Protein AF-M1BJM3-F1 (afdb_monomer)

Nearest PDB structures (foldseek):
  6dg6-assembly6_F  TM=4.039E-01  e=4.054E+00  synthetic construct
  6dg6-assembly5_E  TM=3.391E-01  e=2.754E+00  synthetic construct

Structure (mmCIF, N/CA/C/O backbone):
data_AF-M1BJM3-F1
#
_entry.id   AF-M1BJM3-F1
#
loop_
_atom_site.group_PDB
_atom_site.id
_atom_site.type_symbol
_atom_site.label_atom_id
_atom_site.label_alt_id
_atom_site.label_comp_id
_atom_site.label_asym_id
_atom_site.label_entity_id
_atom_site.label_seq_id
_atom_site.pdbx_PDB_ins_code
_atom_site.Cartn_x
_atom_site.Cartn_y
_atom_site.Cartn_z
_atom_site.occupancy
_atom_site.B_iso_or_equiv
_atom_site.auth_seq_id
_atom_site.auth_comp_id
_atom_site.auth_asym_id
_atom_site.auth_atom_id
_atom_site.pdbx_PDB_model_num
ATOM 1 N N . MET A 1 1 ? 0.004 -12.963 -14.379 1.00 75.00 1 MET A N 1
ATOM 2 C CA . MET A 1 1 ? 0.410 -11.641 -13.869 1.00 75.00 1 MET A CA 1
ATOM 3 C C . MET A 1 1 ? 1.865 -11.436 -14.242 1.00 75.00 1 MET A C 1
ATOM 5 O O . MET A 1 1 ? 2.690 -12.255 -13.850 1.00 75.00 1 MET A O 1
ATOM 9 N N . ASN A 1 2 ? 2.160 -10.439 -15.071 1.00 87.00 2 ASN A N 1
ATOM 10 C CA . ASN A 1 2 ? 3.537 -10.062 -15.398 1.00 87.00 2 ASN A CA 1
ATOM 11 C C . ASN A 1 2 ? 4.108 -9.113 -14.316 1.00 87.00 2 ASN A C 1
ATOM 13 O O . ASN A 1 2 ? 3.418 -8.770 -13.353 1.00 87.00 2 ASN A O 1
ATOM 17 N N . PHE A 1 3 ? 5.372 -8.698 -14.451 1.00 83.75 3 PHE A N 1
ATOM 18 C CA . PHE A 1 3 ? 6.012 -7.808 -13.474 1.00 83.75 3 PHE A CA 1
ATOM 19 C C . PHE A 1 3 ? 5.302 -6.449 -13.344 1.00 83.75 3 PHE A C 1
ATOM 21 O O . PHE A 1 3 ? 5.158 -5.942 -12.235 1.00 83.75 3 PHE A O 1
ATOM 28 N N . TYR A 1 4 ? 4.829 -5.875 -14.452 1.00 83.88 4 TYR A N 1
ATOM 29 C CA . TYR A 1 4 ? 4.104 -4.605 -14.446 1.00 83.88 4 TYR A CA 1
ATOM 30 C C . TYR A 1 4 ? 2.752 -4.727 -13.751 1.00 83.88 4 TYR A C 1
ATOM 32 O O . TYR A 1 4 ? 2.440 -3.893 -12.910 1.00 83.88 4 TYR A O 1
ATOM 40 N N . ASP A 1 5 ? 1.993 -5.788 -14.029 1.00 86.12 5 ASP A N 1
ATOM 41 C CA . ASP A 1 5 ? 0.725 -6.066 -13.349 1.00 86.12 5 ASP A CA 1
ATOM 42 C C . ASP A 1 5 ? 0.941 -6.191 -11.831 1.00 86.12 5 ASP A C 1
ATOM 44 O O . ASP A 1 5 ? 0.186 -5.629 -11.039 1.00 86.12 5 ASP A O 1
ATOM 48 N N . PHE A 1 6 ? 2.006 -6.892 -11.420 1.00 88.56 6 PHE A N 1
ATOM 49 C CA . PHE A 1 6 ? 2.374 -7.036 -10.012 1.00 88.56 6 PHE A CA 1
ATOM 50 C C . PHE A 1 6 ? 2.773 -5.698 -9.385 1.00 88.56 6 PHE A C 1
ATOM 52 O O . PHE A 1 6 ? 2.343 -5.385 -8.277 1.00 88.56 6 PHE A O 1
ATOM 59 N N . PHE A 1 7 ? 3.560 -4.888 -10.095 1.00 88.25 7 PHE A N 1
ATOM 60 C CA . PHE A 1 7 ? 3.954 -3.563 -9.631 1.00 88.25 7 PHE A CA 1
ATOM 61 C C . PHE A 1 7 ? 2.739 -2.638 -9.479 1.00 88.25 7 PHE A C 1
ATOM 63 O O . PHE A 1 7 ? 2.584 -2.009 -8.434 1.00 88.25 7 PHE A O 1
ATOM 70 N N . ILE A 1 8 ? 1.829 -2.618 -10.461 1.00 88.69 8 ILE A N 1
ATOM 71 C CA . ILE A 1 8 ? 0.552 -1.888 -10.390 1.00 88.69 8 ILE A CA 1
ATOM 72 C C . ILE A 1 8 ? -0.240 -2.321 -9.164 1.00 88.69 8 ILE A C 1
ATOM 74 O O . ILE A 1 8 ? -0.698 -1.476 -8.392 1.00 88.69 8 ILE A O 1
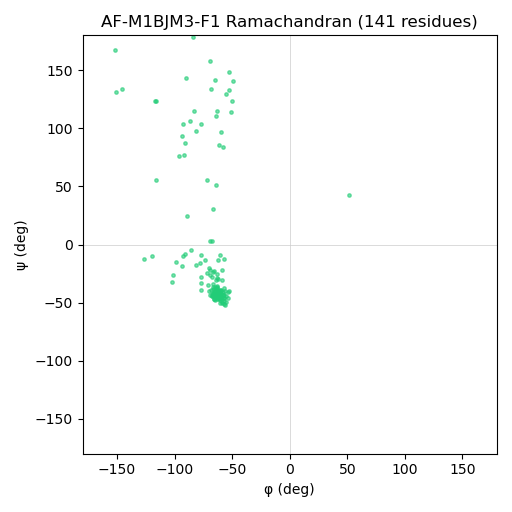ATOM 78 N N . PHE A 1 9 ? -0.389 -3.631 -8.978 1.00 91.50 9 PHE A N 1
ATOM 79 C CA . PHE A 1 9 ? -1.109 -4.182 -7.843 1.00 91.50 9 PHE A CA 1
ATOM 80 C C . PHE A 1 9 ? -0.481 -3.745 -6.519 1.00 91.50 9 PHE A C 1
ATOM 82 O O . PHE A 1 9 ? -1.189 -3.226 -5.664 1.00 91.50 9 PHE A O 1
ATOM 89 N N . ILE A 1 10 ? 0.838 -3.880 -6.360 1.00 93.19 10 ILE A N 1
ATOM 90 C CA . ILE A 1 10 ? 1.541 -3.500 -5.130 1.00 93.19 10 ILE A CA 1
ATOM 91 C C . ILE A 1 10 ? 1.437 -1.997 -4.854 1.00 93.19 10 ILE A C 1
ATOM 93 O O . ILE A 1 10 ? 1.226 -1.616 -3.706 1.00 93.19 10 ILE A O 1
ATOM 97 N N 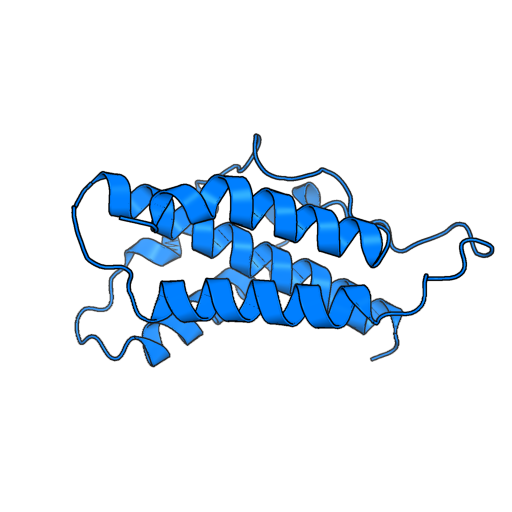. VAL A 1 11 ? 1.528 -1.139 -5.873 1.00 91.62 11 VAL A N 1
ATOM 98 C CA . VAL A 1 11 ? 1.345 0.313 -5.711 1.00 91.62 11 VAL A CA 1
ATOM 99 C C . VAL A 1 11 ? -0.078 0.633 -5.252 1.00 91.62 11 VAL A C 1
ATOM 101 O O . VAL A 1 11 ? -0.255 1.387 -4.296 1.00 91.62 11 VAL A O 1
ATOM 104 N N . ARG A 1 12 ? -1.100 0.041 -5.885 1.00 91.69 12 ARG A N 1
ATOM 105 C CA . ARG A 1 12 ? -2.506 0.231 -5.483 1.00 91.69 12 ARG A CA 1
ATOM 106 C C . ARG A 1 12 ? -2.762 -0.332 -4.086 1.00 91.69 12 ARG A C 1
ATOM 108 O O . ARG A 1 12 ? -3.413 0.317 -3.279 1.00 91.69 12 ARG A O 1
ATOM 115 N N . PHE A 1 13 ? -2.192 -1.484 -3.758 1.00 93.88 13 PHE A N 1
ATOM 116 C CA . PHE A 1 13 ? -2.317 -2.093 -2.439 1.00 93.88 13 PHE A CA 1
ATOM 117 C C . PHE A 1 13 ? -1.631 -1.256 -1.350 1.00 93.88 13 PHE A C 1
ATOM 119 O O . PHE A 1 13 ? -2.214 -1.024 -0.292 1.00 93.88 13 PHE A O 1
ATOM 126 N N . ALA A 1 14 ? -0.432 -0.727 -1.611 1.00 93.56 14 ALA A N 1
ATOM 127 C CA . ALA A 1 14 ? 0.230 0.223 -0.719 1.00 93.56 14 ALA A CA 1
ATOM 128 C C . ALA A 1 14 ? -0.618 1.485 -0.535 1.00 93.56 14 ALA A C 1
ATOM 130 O O . ALA A 1 14 ? -0.793 1.955 0.587 1.00 93.56 14 ALA A O 1
ATOM 131 N N . PHE A 1 15 ? -1.194 2.005 -1.620 1.00 90.31 15 PHE A N 1
ATOM 132 C CA . PHE A 1 15 ? -2.036 3.190 -1.551 1.00 90.31 15 PHE A CA 1
ATOM 133 C C . PHE A 1 15 ? -3.305 2.953 -0.723 1.00 90.31 15 PHE A C 1
ATOM 135 O O . PHE A 1 15 ? -3.617 3.771 0.138 1.00 90.31 15 PHE A O 1
ATOM 142 N N . ALA A 1 16 ? -3.971 1.808 -0.890 1.00 89.62 16 ALA A N 1
ATOM 143 C CA . ALA A 1 16 ? -5.107 1.417 -0.057 1.00 89.62 16 ALA A CA 1
ATOM 144 C C . ALA A 1 16 ? -4.727 1.378 1.434 1.00 89.62 16 ALA A C 1
ATOM 146 O O . ALA A 1 16 ? -5.433 1.932 2.271 1.00 89.62 16 ALA A O 1
ATOM 147 N N . ASN A 1 17 ? -3.562 0.815 1.772 1.00 91.69 17 ASN A N 1
ATOM 148 C CA . ASN A 1 17 ? -3.053 0.814 3.146 1.00 91.69 17 ASN A CA 1
ATOM 149 C C . ASN A 1 17 ? -2.814 2.227 3.701 1.00 91.69 17 ASN A C 1
ATOM 151 O O . ASN A 1 17 ? -3.149 2.489 4.853 1.00 91.69 17 ASN A O 1
ATOM 155 N N . VAL A 1 18 ? -2.282 3.148 2.893 1.00 88.56 18 VAL A N 1
ATOM 156 C CA . VAL A 1 18 ? -2.099 4.554 3.296 1.00 88.56 18 VAL A CA 1
ATOM 157 C C . VAL A 1 18 ? -3.440 5.262 3.503 1.00 88.56 18 VAL A C 1
ATOM 159 O O . VAL A 1 18 ? -3.585 6.001 4.476 1.00 88.56 18 VAL A O 1
ATOM 162 N N . VAL A 1 19 ? -4.425 5.027 2.629 1.00 83.94 19 VAL A N 1
ATOM 163 C CA . VAL A 1 19 ? -5.785 5.572 2.786 1.00 83.94 19 VAL A CA 1
ATOM 164 C C . VAL A 1 19 ? -6.389 5.102 4.107 1.00 83.94 19 VAL A C 1
ATOM 166 O O . VAL A 1 19 ? -6.816 5.928 4.909 1.00 83.94 19 VAL A O 1
ATOM 169 N N . LEU A 1 20 ? -6.335 3.796 4.381 1.00 83.88 20 LEU A N 1
ATOM 170 C CA . LEU A 1 20 ? -6.838 3.220 5.629 1.00 83.88 20 LEU A CA 1
ATOM 171 C C . LEU A 1 20 ? -6.101 3.791 6.849 1.00 83.88 20 LEU A C 1
ATOM 173 O O . LEU A 1 20 ? -6.742 4.204 7.813 1.00 83.88 20 LEU A O 1
ATOM 177 N N . LEU A 1 21 ? -4.766 3.884 6.796 1.00 83.38 21 LEU A N 1
ATOM 178 C CA . LEU A 1 21 ? -3.948 4.476 7.861 1.00 83.38 21 LEU A CA 1
ATOM 179 C C . LEU A 1 21 ? -4.395 5.904 8.197 1.00 83.38 21 LEU A C 1
ATOM 181 O O . LEU A 1 21 ? -4.513 6.265 9.368 1.00 83.38 21 LEU A O 1
ATOM 185 N N . HIS A 1 22 ? -4.659 6.708 7.168 1.00 80.00 22 HIS A N 1
ATOM 186 C CA . HIS A 1 22 ? -5.125 8.077 7.326 1.00 80.00 22 HIS A CA 1
ATOM 187 C C . HIS A 1 22 ? -6.537 8.133 7.932 1.00 80.00 22 HIS A C 1
ATOM 189 O O . HIS A 1 22 ? -6.764 8.907 8.862 1.00 80.00 22 HIS A O 1
ATOM 195 N N . THR A 1 23 ? -7.467 7.286 7.476 1.00 76.75 23 THR A N 1
ATOM 196 C CA . THR A 1 23 ? -8.812 7.169 8.068 1.00 76.75 23 THR A CA 1
ATOM 197 C C . THR A 1 23 ? -8.735 6.834 9.561 1.00 76.75 23 THR A C 1
ATOM 199 O O . THR A 1 23 ? -9.361 7.505 10.380 1.00 76.75 23 THR A O 1
ATOM 202 N N . PHE A 1 24 ? -7.898 5.868 9.954 1.00 73.62 24 PHE A N 1
ATOM 203 C CA . PHE A 1 24 ? -7.695 5.530 11.369 1.00 73.62 24 PHE A CA 1
ATOM 204 C C . PHE A 1 24 ? -7.057 6.670 12.178 1.00 73.62 24 PHE A C 1
ATOM 206 O O . PHE A 1 24 ? -7.415 6.869 13.342 1.00 73.62 24 PHE A O 1
ATOM 213 N N . ALA A 1 25 ? -6.128 7.430 11.588 1.00 70.75 25 ALA A N 1
ATOM 214 C CA . ALA A 1 25 ? -5.506 8.579 12.247 1.00 70.75 25 ALA A CA 1
ATOM 215 C C . ALA A 1 25 ? -6.526 9.684 12.569 1.00 70.75 25 ALA A C 1
ATOM 217 O O . ALA A 1 25 ? -6.455 10.289 13.637 1.00 70.75 25 ALA A O 1
ATOM 218 N N . GLN A 1 26 ? -7.495 9.920 11.680 1.00 67.94 26 GLN A N 1
ATOM 219 C CA . GLN A 1 26 ? -8.549 10.909 11.906 1.00 67.94 26 GLN A CA 1
ATOM 220 C C . GLN A 1 26 ? -9.502 10.504 13.033 1.00 67.94 26 GLN A C 1
ATOM 222 O O . GLN A 1 26 ? -9.761 11.318 13.914 1.00 67.94 26 GLN A O 1
ATOM 227 N N . VAL A 1 27 ? -9.939 9.241 13.069 1.00 63.88 27 VAL A N 1
ATOM 228 C CA . VAL A 1 27 ? -10.833 8.728 14.125 1.00 63.88 27 VAL A CA 1
ATOM 229 C C . VAL A 1 27 ? -10.165 8.776 15.509 1.00 63.88 27 VAL A C 1
ATOM 231 O O . VAL A 1 27 ? -10.807 9.069 16.516 1.00 63.88 27 VAL A O 1
ATOM 234 N N . LYS A 1 28 ? -8.849 8.534 15.592 1.00 58.62 28 LYS A N 1
ATOM 235 C CA . LYS A 1 28 ? -8.110 8.561 16.867 1.00 58.62 28 LYS A CA 1
ATOM 236 C C . LYS A 1 28 ? -7.969 9.970 17.462 1.00 58.62 28 LYS A C 1
ATOM 238 O O . LYS A 1 28 ? -7.869 10.093 18.680 1.00 58.62 28 LYS A O 1
ATOM 243 N N . ASN A 1 29 ? -7.999 11.032 16.653 1.00 52.91 29 ASN A N 1
ATOM 244 C CA . ASN A 1 29 ? -7.979 12.403 17.183 1.00 52.91 29 ASN A CA 1
ATOM 245 C C . ASN A 1 29 ? -9.207 12.719 18.060 1.00 52.91 29 ASN A C 1
ATOM 247 O O . ASN A 1 29 ? -9.176 13.692 18.810 1.00 52.91 29 ASN A O 1
ATOM 251 N N . GLU A 1 30 ? -10.245 11.880 18.022 1.00 49.19 30 GLU A N 1
ATOM 252 C CA . GLU A 1 30 ? -11.453 12.028 18.835 1.00 49.19 30 GLU A CA 1
ATOM 253 C C . GLU A 1 30 ? -11.407 11.232 20.154 1.00 49.19 30 GLU A C 1
ATOM 255 O O . GLU A 1 30 ? -12.142 11.552 21.084 1.00 49.19 30 GLU A O 1
ATOM 260 N N . THR A 1 31 ? -10.529 10.228 20.300 1.00 48.94 31 THR A N 1
ATOM 261 C CA . THR A 1 31 ? -10.431 9.415 21.530 1.00 48.94 31 THR A CA 1
ATOM 262 C C . THR A 1 31 ? -9.014 8.877 21.774 1.00 48.94 31 THR A C 1
ATOM 264 O O . THR A 1 31 ? -8.397 8.262 20.907 1.00 48.94 31 THR A O 1
ATOM 267 N N . SER A 1 32 ? -8.485 9.048 22.995 1.00 49.47 32 SER A N 1
ATOM 268 C CA . SER A 1 32 ? -7.129 8.635 23.411 1.00 49.47 32 SER A CA 1
ATOM 269 C C . SER A 1 32 ? -6.961 7.108 23.559 1.00 49.47 32 SER A C 1
ATOM 271 O O . SER A 1 32 ? -6.602 6.599 24.625 1.00 49.47 32 SER A O 1
ATOM 273 N N . ARG A 1 33 ? -7.259 6.338 22.511 1.00 56.25 33 ARG A N 1
ATOM 274 C CA . ARG A 1 33 ? -7.199 4.871 22.525 1.00 56.25 33 ARG A CA 1
ATOM 275 C C . ARG A 1 33 ? -5.812 4.380 22.100 1.00 56.25 33 ARG A C 1
ATOM 277 O O . ARG A 1 33 ? -5.174 4.957 21.218 1.00 56.25 33 ARG A O 1
ATOM 284 N N . LYS A 1 34 ? -5.340 3.293 22.722 1.00 58.12 34 LYS A N 1
ATOM 285 C CA . LYS A 1 34 ? -4.144 2.553 22.279 1.00 58.12 34 LYS A CA 1
ATOM 286 C C . LYS A 1 34 ? -4.272 2.174 20.791 1.00 58.12 34 LYS A C 1
ATOM 288 O O . LYS A 1 34 ? -5.396 1.937 20.344 1.00 58.12 34 LYS A O 1
ATOM 293 N N . PRO A 1 35 ? -3.160 2.103 20.033 1.00 62.03 35 PRO A N 1
ATOM 294 C CA . PRO A 1 35 ? -3.197 1.698 18.629 1.00 62.03 35 PRO A CA 1
ATOM 295 C C . PRO A 1 35 ? -3.873 0.326 18.479 1.00 62.03 35 PRO A C 1
ATOM 297 O O . PRO A 1 35 ? -3.530 -0.612 19.200 1.00 62.03 35 PRO A O 1
ATOM 300 N N . SER A 1 36 ? -4.852 0.219 17.576 1.00 73.44 36 SER A N 1
ATOM 301 C CA . SER A 1 36 ? -5.560 -1.039 17.318 1.00 73.44 36 SER A CA 1
ATOM 302 C C . SER A 1 36 ? -4.641 -2.058 16.633 1.00 73.44 36 SER A C 1
ATOM 304 O O . SER A 1 36 ? -3.663 -1.688 15.979 1.00 73.44 36 SER A O 1
ATOM 306 N N . LYS A 1 37 ? -4.961 -3.357 16.741 1.00 79.44 37 LYS A N 1
ATOM 307 C CA . LYS A 1 37 ? -4.248 -4.408 15.989 1.00 79.44 37 LYS A CA 1
ATOM 308 C C . LYS A 1 37 ? -4.285 -4.136 14.480 1.00 79.44 37 LYS A C 1
ATOM 310 O O . LYS A 1 37 ? -3.265 -4.281 13.815 1.00 79.44 37 LYS A O 1
ATOM 315 N N . ALA A 1 38 ? -5.423 -3.667 13.958 1.00 80.81 38 ALA A N 1
ATOM 316 C CA . ALA A 1 38 ? -5.574 -3.269 12.558 1.00 80.81 38 ALA A CA 1
ATOM 317 C C . ALA A 1 38 ? -4.517 -2.240 12.133 1.00 80.81 38 ALA A C 1
ATOM 319 O O . ALA A 1 38 ? -3.854 -2.412 11.115 1.00 80.81 38 ALA A O 1
ATOM 320 N N . LEU A 1 39 ? -4.290 -1.215 12.956 1.00 82.50 39 LEU A N 1
ATOM 321 C CA . LEU A 1 39 ? -3.275 -0.203 12.690 1.00 82.50 39 LEU A CA 1
ATOM 322 C C . LEU A 1 39 ? -1.856 -0.792 12.645 1.00 82.50 39 LEU A C 1
ATOM 324 O O . LEU A 1 39 ? -1.076 -0.453 11.758 1.00 82.50 39 LEU A O 1
ATOM 328 N N . GLN A 1 40 ? -1.525 -1.689 13.578 1.00 84.81 40 GLN A N 1
ATOM 329 C CA . GLN A 1 40 ? -0.224 -2.367 13.583 1.00 84.81 40 GLN A CA 1
ATOM 330 C C . GLN A 1 40 ? -0.022 -3.186 12.302 1.00 84.81 40 GLN A C 1
ATOM 332 O O . GLN A 1 40 ? 1.052 -3.133 11.707 1.00 84.81 40 GLN A O 1
ATOM 337 N N . HIS A 1 41 ? -1.062 -3.883 11.835 1.00 88.38 41 HIS A N 1
ATOM 338 C CA . HIS A 1 41 ? -1.017 -4.635 10.581 1.00 88.38 41 HIS A CA 1
ATOM 339 C C . HIS A 1 41 ? -0.885 -3.738 9.349 1.00 88.38 41 HIS A C 1
ATOM 341 O O . HIS A 1 41 ? -0.128 -4.079 8.442 1.00 88.38 41 HIS A O 1
ATOM 347 N N . ILE A 1 42 ? -1.552 -2.581 9.327 1.00 89.25 42 ILE A N 1
ATOM 348 C CA . ILE A 1 42 ? -1.399 -1.596 8.249 1.00 89.25 42 ILE A CA 1
ATOM 349 C C . ILE A 1 42 ? 0.054 -1.109 8.172 1.00 89.25 42 ILE A C 1
ATOM 351 O O . ILE A 1 42 ? 0.660 -1.165 7.100 1.00 89.25 42 ILE A O 1
ATOM 355 N N . CYS A 1 43 ? 0.639 -0.682 9.298 1.00 90.12 43 CYS A N 1
ATOM 356 C CA . CYS A 1 43 ? 2.035 -0.238 9.342 1.00 90.12 43 CYS A CA 1
ATOM 357 C C . CYS A 1 43 ? 2.995 -1.355 8.919 1.00 90.12 43 CYS A C 1
ATOM 359 O O . CYS 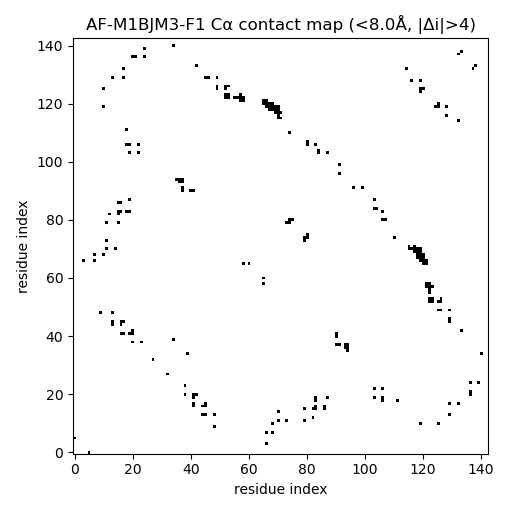A 1 43 ? 3.849 -1.137 8.061 1.00 90.12 43 CYS A O 1
ATOM 361 N N . PHE A 1 44 ? 2.802 -2.566 9.447 1.00 91.44 44 PHE A N 1
ATOM 362 C CA . PHE A 1 44 ? 3.603 -3.731 9.079 1.00 91.44 44 PHE A CA 1
ATOM 363 C C . PHE A 1 44 ? 3.536 -4.028 7.574 1.00 91.44 44 PHE A C 1
ATOM 365 O O . PHE A 1 44 ? 4.561 -4.282 6.940 1.00 91.44 44 PHE A O 1
ATOM 372 N N . ASN A 1 45 ? 2.346 -3.959 6.971 1.00 94.00 45 ASN A N 1
ATOM 373 C CA . ASN A 1 45 ? 2.188 -4.184 5.538 1.00 94.00 45 ASN A CA 1
ATOM 374 C C . ASN A 1 45 ? 2.888 -3.102 4.712 1.00 94.00 45 ASN A C 1
ATOM 376 O O . ASN A 1 45 ? 3.561 -3.435 3.738 1.00 94.00 45 ASN A O 1
ATOM 380 N N . LEU A 1 46 ? 2.810 -1.831 5.113 1.00 94.31 46 LEU A N 1
ATOM 381 C CA . LEU A 1 46 ? 3.548 -0.750 4.455 1.00 94.31 46 LEU A CA 1
ATOM 382 C C . LEU A 1 46 ? 5.067 -0.955 4.544 1.00 94.31 46 LEU A C 1
ATOM 384 O O . LEU A 1 46 ? 5.755 -0.875 3.526 1.00 94.31 46 LEU A O 1
ATOM 388 N N . GLU A 1 47 ? 5.595 -1.289 5.721 1.00 94.75 47 GLU A N 1
ATOM 389 C CA . GLU A 1 47 ? 7.021 -1.584 5.917 1.00 94.75 47 GLU A CA 1
ATOM 390 C C . GLU A 1 47 ? 7.483 -2.801 5.101 1.00 94.75 47 GLU A C 1
ATOM 392 O O . GLU A 1 47 ? 8.559 -2.787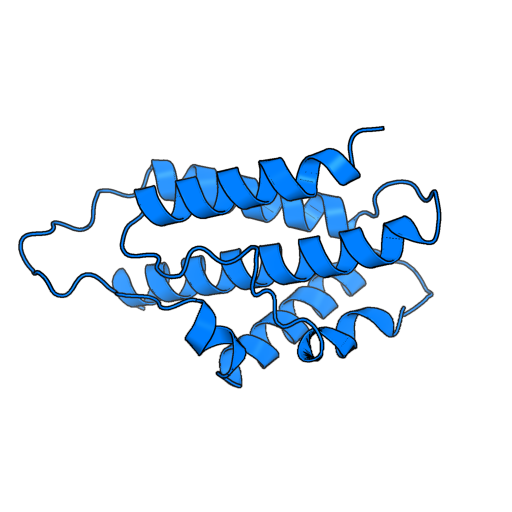 4.495 1.00 94.75 47 GLU A O 1
ATOM 397 N N . SER A 1 48 ? 6.652 -3.842 5.028 1.00 96.12 48 SER A N 1
ATOM 398 C CA . SER A 1 48 ? 6.913 -5.047 4.237 1.00 96.12 48 SER A CA 1
ATOM 399 C C . SER A 1 48 ? 6.948 -4.752 2.734 1.00 96.12 48 SER A C 1
ATOM 401 O O . SER A 1 48 ? 7.882 -5.161 2.029 1.00 96.12 48 SER A O 1
ATOM 403 N N . ILE A 1 49 ? 5.984 -3.969 2.236 1.00 96.19 49 ILE A N 1
ATOM 404 C CA . ILE A 1 49 ? 5.958 -3.524 0.838 1.00 96.19 49 ILE A CA 1
ATOM 405 C C . ILE A 1 49 ? 7.188 -2.670 0.541 1.00 96.19 49 ILE A C 1
ATOM 407 O O . ILE A 1 49 ? 7.862 -2.903 -0.461 1.00 96.19 49 ILE A O 1
ATOM 411 N N . ARG A 1 50 ? 7.531 -1.729 1.424 1.00 95.25 50 ARG A N 1
ATOM 412 C CA . ARG A 1 50 ? 8.731 -0.899 1.300 1.00 95.25 50 ARG A CA 1
ATOM 413 C C . ARG A 1 50 ? 10.001 -1.747 1.220 1.00 95.25 50 ARG A C 1
ATOM 415 O O . ARG A 1 50 ? 10.813 -1.543 0.323 1.00 95.25 50 ARG A O 1
ATOM 422 N N . SER A 1 51 ? 10.167 -2.713 2.125 1.00 95.56 51 SER A N 1
ATOM 423 C CA . SER A 1 51 ? 11.318 -3.630 2.151 1.00 95.56 51 SER A CA 1
ATOM 424 C C . SER A 1 51 ? 11.434 -4.439 0.858 1.00 95.56 51 SER A C 1
ATOM 426 O O . SER A 1 51 ? 12.531 -4.634 0.329 1.00 95.56 51 SER A O 1
ATOM 428 N N . THR A 1 52 ? 10.295 -4.868 0.315 1.00 93.75 52 THR A N 1
ATOM 429 C CA . THR A 1 52 ? 10.221 -5.532 -0.990 1.00 93.75 52 THR A CA 1
ATOM 430 C C . THR A 1 52 ? 10.609 -4.580 -2.122 1.00 93.75 52 THR A C 1
ATOM 432 O O . THR A 1 52 ? 11.438 -4.936 -2.956 1.00 93.75 52 THR A O 1
ATOM 435 N N . ALA A 1 53 ?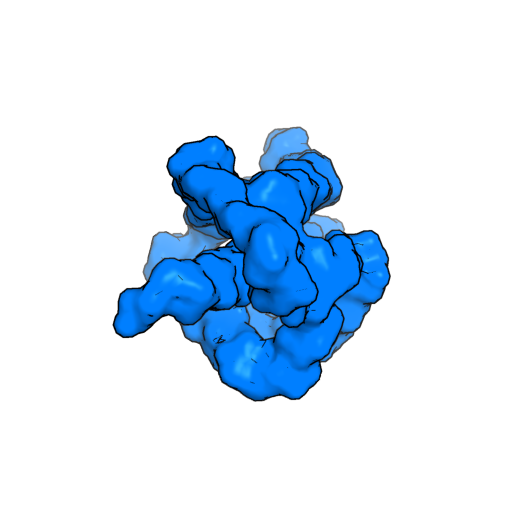 10.070 -3.360 -2.130 1.00 91.81 53 ALA A N 1
ATOM 436 C CA . ALA A 1 53 ? 10.310 -2.359 -3.164 1.00 91.81 53 ALA A CA 1
ATOM 437 C C . ALA A 1 53 ? 11.784 -1.927 -3.238 1.00 91.81 53 ALA A C 1
ATOM 439 O O . ALA A 1 53 ? 12.313 -1.804 -4.336 1.00 91.81 53 ALA A O 1
ATOM 440 N N . VAL A 1 54 ? 12.489 -1.805 -2.105 1.00 92.31 54 VAL A N 1
ATOM 441 C CA . VAL A 1 54 ? 13.945 -1.537 -2.074 1.00 92.31 54 VAL A CA 1
ATOM 442 C C . VAL A 1 54 ? 14.755 -2.621 -2.799 1.00 92.31 54 VAL A C 1
ATOM 444 O O . VAL A 1 54 ? 15.820 -2.343 -3.343 1.00 92.31 54 VAL A O 1
ATOM 447 N N . LYS A 1 55 ? 14.269 -3.866 -2.805 1.00 91.44 55 LYS A N 1
ATOM 448 C CA . LYS A 1 55 ? 14.939 -5.012 -3.440 1.00 91.44 55 LYS A CA 1
ATOM 449 C C . LYS A 1 55 ? 14.519 -5.219 -4.895 1.00 91.44 55 LYS A C 1
ATOM 451 O O . LYS A 1 55 ? 15.095 -6.070 -5.574 1.00 91.44 55 LYS A O 1
ATOM 456 N N . MET A 1 56 ? 13.507 -4.495 -5.374 1.00 87.75 56 MET A N 1
ATOM 457 C CA . MET A 1 56 ? 13.106 -4.559 -6.773 1.00 87.75 56 MET A CA 1
ATOM 458 C C . MET A 1 56 ? 14.207 -3.946 -7.633 1.00 87.75 56 MET A C 1
ATOM 460 O O . MET A 1 56 ? 14.741 -2.885 -7.324 1.00 87.75 56 MET A O 1
ATOM 464 N N . LYS A 1 57 ? 14.562 -4.628 -8.724 1.00 75.25 57 LYS A N 1
ATOM 465 C CA . LYS A 1 57 ? 15.460 -4.032 -9.711 1.00 75.25 57 LYS A CA 1
ATOM 466 C C . LYS A 1 57 ? 14.755 -2.827 -10.343 1.00 75.25 57 LYS A C 1
ATOM 468 O O . LYS A 1 57 ? 13.556 -2.940 -10.618 1.00 75.25 57 LYS A O 1
ATOM 473 N N . PRO A 1 58 ? 15.481 -1.730 -10.623 1.00 65.06 58 PRO A N 1
ATOM 474 C CA . PRO A 1 58 ? 14.918 -0.602 -11.342 1.00 65.06 58 PRO A CA 1
ATOM 475 C C . PRO A 1 58 ? 14.278 -1.092 -12.637 1.00 65.06 58 PRO A C 1
ATOM 477 O O . PRO A 1 58 ? 14.877 -1.872 -13.385 1.00 65.06 58 PRO A O 1
ATOM 480 N N . ILE A 1 59 ? 13.056 -0.640 -12.901 1.00 64.62 59 ILE A N 1
ATOM 481 C CA . ILE A 1 59 ? 12.423 -0.845 -14.200 1.00 64.62 59 ILE A CA 1
ATOM 482 C C . ILE A 1 59 ? 13.287 -0.072 -15.196 1.00 64.62 59 ILE A C 1
ATOM 484 O O . ILE A 1 59 ? 13.358 1.153 -15.113 1.00 64.62 59 ILE A O 1
ATOM 488 N N . ASN A 1 60 ? 14.009 -0.779 -16.074 1.00 55.81 60 ASN A N 1
ATOM 489 C CA . ASN A 1 60 ? 14.905 -0.156 -17.046 1.00 55.81 60 ASN A CA 1
ATOM 490 C C . ASN A 1 60 ? 14.147 0.938 -17.811 1.00 55.81 60 ASN A C 1
ATOM 492 O O . ASN A 1 60 ? 13.237 0.661 -18.586 1.00 55.81 60 ASN A O 1
ATOM 496 N N . THR A 1 61 ? 14.562 2.185 -17.606 1.00 52.19 61 THR A N 1
ATOM 497 C CA . THR A 1 61 ? 13.951 3.413 -18.142 1.00 52.19 61 THR A CA 1
ATOM 498 C C . THR A 1 61 ? 14.120 3.582 -19.658 1.00 52.19 61 THR A C 1
ATOM 500 O O . THR A 1 61 ? 13.716 4.602 -20.216 1.00 52.19 61 THR A O 1
ATOM 503 N N . GLY A 1 62 ? 14.727 2.594 -20.330 1.00 49.66 62 GLY A N 1
ATOM 504 C CA . GLY A 1 62 ? 14.925 2.556 -21.780 1.00 49.66 62 GLY A CA 1
ATOM 505 C C . GLY A 1 62 ? 13.616 2.431 -22.560 1.00 49.66 62 GLY A C 1
ATOM 506 O O . GLY A 1 62 ? 13.470 3.086 -23.589 1.00 49.66 62 GLY A O 1
ATOM 507 N N . ASP A 1 63 ? 12.635 1.712 -22.012 1.00 49.53 63 ASP A N 1
ATOM 508 C CA . ASP A 1 63 ? 11.256 1.719 -22.496 1.00 49.53 63 ASP A CA 1
ATOM 509 C C . ASP A 1 63 ? 10.500 2.812 -21.736 1.00 49.53 63 ASP A C 1
ATOM 511 O O . ASP A 1 63 ? 9.926 2.587 -20.671 1.00 49.53 63 ASP A O 1
ATOM 515 N N . ARG A 1 64 ? 10.560 4.045 -22.257 1.00 47.56 64 ARG A N 1
ATOM 516 C CA . ARG A 1 64 ? 10.023 5.288 -21.657 1.00 47.56 64 ARG A CA 1
ATOM 517 C C . ARG A 1 64 ? 8.492 5.354 -21.552 1.00 47.56 64 ARG A C 1
ATOM 519 O O . ARG A 1 64 ? 7.918 6.436 -21.550 1.00 47.56 64 ARG A O 1
ATOM 526 N N . GLN A 1 65 ? 7.843 4.212 -21.393 1.00 50.19 65 GLN A N 1
ATOM 527 C CA . GLN A 1 65 ? 6.482 4.101 -20.899 1.00 50.19 65 GLN A CA 1
ATOM 528 C C . GLN A 1 65 ? 6.517 3.335 -19.571 1.00 50.19 65 GLN A C 1
ATOM 530 O O . GLN A 1 65 ? 5.873 2.304 -19.395 1.00 50.19 65 GLN A O 1
ATOM 535 N N . GLY A 1 66 ? 7.320 3.830 -18.619 1.00 55.09 66 GLY A N 1
ATOM 536 C CA . GLY A 1 66 ? 7.221 3.393 -17.228 1.00 55.09 66 GLY A CA 1
ATOM 537 C C . GLY A 1 66 ? 5.760 3.461 -16.787 1.00 55.09 66 GLY A C 1
ATOM 538 O O . GLY A 1 66 ? 5.034 4.369 -17.196 1.00 55.09 66 GLY A O 1
ATOM 539 N N . VAL A 1 67 ? 5.312 2.473 -16.011 1.00 60.94 67 VAL A N 1
ATOM 540 C CA . VAL A 1 67 ? 3.937 2.400 -15.512 1.00 60.94 67 VAL A CA 1
ATOM 541 C C . VAL A 1 67 ? 3.666 3.648 -14.685 1.00 60.94 67 VAL A C 1
ATOM 543 O O . VAL A 1 67 ? 4.052 3.750 -13.524 1.00 60.94 67 VAL A O 1
ATOM 546 N N . LEU A 1 68 ? 3.045 4.632 -15.324 1.00 65.75 68 LEU A N 1
ATOM 547 C CA . LEU A 1 68 ? 2.675 5.878 -14.696 1.00 65.75 68 LEU A CA 1
ATOM 548 C C . LEU A 1 68 ? 1.373 5.656 -13.941 1.00 65.75 68 LEU A C 1
ATOM 550 O O . LEU A 1 68 ? 0.293 5.708 -14.526 1.00 65.75 68 LEU A O 1
ATOM 554 N N . LEU A 1 69 ? 1.479 5.414 -12.638 1.00 74.94 69 LEU A N 1
ATOM 555 C CA . LEU A 1 69 ? 0.310 5.327 -11.774 1.00 74.94 69 LEU A CA 1
ATOM 556 C C . LEU A 1 69 ? 0.038 6.692 -11.170 1.00 74.94 69 LEU A C 1
ATOM 558 O O . LEU A 1 69 ? 0.726 7.128 -10.247 1.00 74.94 69 LEU A O 1
ATOM 562 N N . ASP A 1 70 ? -0.979 7.352 -11.716 1.00 78.00 70 ASP A N 1
ATOM 563 C CA . ASP A 1 70 ? -1.572 8.530 -11.106 1.00 78.00 70 ASP A CA 1
ATOM 564 C C . ASP A 1 70 ? -2.476 8.083 -9.955 1.00 78.00 70 ASP A C 1
ATOM 566 O O . ASP A 1 70 ? -3.580 7.572 -10.156 1.00 78.00 70 ASP A O 1
ATOM 570 N N . LEU A 1 71 ? -1.981 8.251 -8.731 1.00 76.25 71 LEU A N 1
ATOM 571 C CA . LEU A 1 71 ? -2.703 7.825 -7.539 1.00 76.25 71 LEU A CA 1
ATOM 572 C C . LEU A 1 71 ? -3.994 8.626 -7.332 1.00 76.25 71 LEU A C 1
ATOM 574 O O . LEU A 1 71 ? -4.916 8.116 -6.706 1.00 76.25 71 LEU A O 1
ATOM 578 N N . ARG A 1 72 ? -4.111 9.843 -7.882 1.00 74.50 72 ARG A N 1
ATOM 579 C CA . ARG A 1 72 ? -5.362 10.610 -7.786 1.00 74.50 72 ARG A CA 1
ATOM 580 C C . ARG A 1 72 ? -6.456 9.976 -8.629 1.00 74.50 72 ARG A C 1
ATOM 582 O O . ARG A 1 72 ? -7.574 9.854 -8.152 1.00 74.50 72 ARG A O 1
ATOM 589 N N . LYS A 1 73 ? -6.120 9.491 -9.828 1.00 77.06 73 LYS A N 1
ATOM 590 C CA . LYS A 1 73 ? -7.079 8.775 -10.686 1.00 77.06 73 LYS A CA 1
ATOM 591 C C . LYS A 1 73 ? -7.589 7.489 -10.046 1.00 77.06 73 LYS A C 1
ATOM 593 O O . LYS A 1 73 ? -8.729 7.114 -10.279 1.00 77.06 73 LYS A O 1
ATOM 598 N N . ASN A 1 74 ? -6.782 6.838 -9.204 1.00 73.44 74 ASN A N 1
ATOM 599 C CA . ASN A 1 74 ? -7.244 5.667 -8.459 1.00 73.44 74 ASN A CA 1
ATOM 600 C C . ASN A 1 74 ? -8.383 6.005 -7.485 1.00 73.44 74 ASN A C 1
ATOM 602 O O . ASN A 1 74 ? -9.212 5.145 -7.235 1.00 73.44 74 ASN A O 1
ATOM 606 N N . LEU A 1 75 ? -8.468 7.230 -6.954 1.00 71.12 75 LEU A N 1
ATOM 607 C CA . LEU A 1 75 ? -9.566 7.612 -6.053 1.00 71.12 75 LEU A CA 1
ATOM 608 C C . LEU A 1 75 ? -10.927 7.654 -6.764 1.00 71.12 75 LEU A C 1
ATOM 610 O O . LEU A 1 75 ? -11.956 7.490 -6.118 1.00 71.12 75 LEU A O 1
ATOM 614 N N . GLU A 1 76 ? -10.928 7.840 -8.083 1.00 74.44 76 GLU A N 1
ATOM 615 C CA . GLU A 1 76 ? -12.125 7.812 -8.931 1.00 74.44 76 GLU A CA 1
ATOM 616 C C . GLU A 1 76 ? -12.383 6.411 -9.525 1.00 74.44 76 GLU A C 1
ATOM 618 O O . GLU A 1 76 ? -13.441 6.158 -10.101 1.00 74.44 76 GLU A O 1
ATOM 623 N N . ASP A 1 77 ? -11.432 5.480 -9.387 1.00 82.62 77 ASP A N 1
ATOM 624 C CA . ASP A 1 77 ? -11.533 4.115 -9.899 1.00 82.62 77 ASP A CA 1
ATOM 625 C C . ASP A 1 77 ? -12.310 3.222 -8.926 1.00 82.62 77 ASP A C 1
ATOM 627 O O . ASP A 1 77 ? -11.849 2.891 -7.830 1.00 82.62 77 ASP A O 1
ATOM 631 N N . HIS A 1 78 ? -13.475 2.753 -9.371 1.00 83.25 78 HIS A N 1
ATOM 632 C CA . HIS A 1 78 ? -14.332 1.858 -8.600 1.00 83.25 78 HIS A CA 1
ATOM 633 C C . HIS A 1 78 ? -13.596 0.611 -8.091 1.00 83.25 78 HIS A C 1
ATOM 635 O O . HIS A 1 78 ? -13.751 0.234 -6.931 1.00 83.25 78 HIS A O 1
ATOM 641 N N . SER A 1 79 ? -12.717 0.028 -8.909 1.00 88.06 79 SER A N 1
ATOM 642 C CA . SER A 1 79 ? -11.975 -1.183 -8.536 1.00 88.06 79 SER A CA 1
ATOM 643 C C . SER A 1 79 ? -10.982 -0.913 -7.399 1.00 88.06 79 SER A C 1
ATOM 645 O O . SER A 1 79 ? -10.622 -1.814 -6.643 1.00 88.06 79 SER A O 1
ATOM 647 N N . PHE A 1 80 ? -10.486 0.323 -7.288 1.00 86.25 80 PHE A N 1
ATOM 648 C CA . PHE A 1 80 ? -9.610 0.723 -6.188 1.00 86.25 80 PHE A CA 1
ATOM 649 C C . PHE A 1 80 ? -10.414 0.948 -4.908 1.00 86.25 80 PHE A C 1
ATOM 651 O O . PHE A 1 80 ? -9.983 0.538 -3.833 1.00 86.25 80 PHE A O 1
ATOM 658 N N . ILE A 1 81 ? -11.601 1.545 -5.019 1.00 83.44 81 ILE A N 1
ATOM 659 C CA . ILE A 1 81 ? -12.517 1.707 -3.885 1.00 83.44 81 ILE A CA 1
ATOM 660 C C . ILE A 1 81 ? -12.897 0.331 -3.318 1.00 83.44 81 ILE A C 1
ATOM 662 O O . ILE A 1 81 ? -12.802 0.117 -2.109 1.00 83.44 81 ILE A O 1
ATOM 666 N N . GLU A 1 82 ? -13.243 -0.629 -4.179 1.00 87.38 82 GLU A N 1
ATOM 667 C CA . GLU A 1 82 ? -13.503 -2.016 -3.777 1.00 87.38 82 GLU A CA 1
ATOM 668 C C . GLU A 1 82 ? -12.297 -2.656 -3.078 1.00 87.38 82 GLU A C 1
ATOM 670 O O . GLU A 1 82 ? -12.462 -3.329 -2.058 1.00 87.38 82 GLU A O 1
ATOM 675 N N . LEU A 1 83 ? -11.078 -2.405 -3.574 1.00 89.31 83 LEU A N 1
ATOM 676 C CA . LEU A 1 83 ? -9.849 -2.865 -2.926 1.00 89.31 83 LEU A CA 1
ATOM 677 C C . LEU A 1 83 ? -9.710 -2.285 -1.511 1.00 89.31 83 LEU A C 1
ATOM 679 O O . LEU A 1 83 ? -9.451 -3.039 -0.575 1.00 89.31 83 LEU A O 1
ATOM 683 N N . CYS A 1 84 ? -9.911 -0.978 -1.331 1.00 85.44 84 CYS A N 1
ATOM 684 C CA . CYS A 1 84 ? -9.876 -0.340 -0.012 1.00 85.44 84 CYS A CA 1
ATOM 685 C C . CYS A 1 84 ? -10.885 -0.977 0.950 1.00 85.44 84 CYS A C 1
ATOM 687 O O . CYS A 1 84 ? -10.524 -1.316 2.077 1.00 85.44 84 CYS A O 1
ATOM 689 N N . VAL A 1 85 ? -12.121 -1.207 0.493 1.00 83.62 85 VAL A N 1
ATOM 690 C CA . VAL A 1 85 ? -13.170 -1.863 1.288 1.00 83.62 85 VAL A CA 1
ATOM 691 C C . VAL A 1 85 ? -12.767 -3.289 1.670 1.00 83.62 85 VAL A C 1
ATOM 693 O O . VAL A 1 85 ? -12.904 -3.678 2.829 1.00 83.62 85 VAL A O 1
ATOM 696 N N . ALA A 1 86 ? -12.256 -4.076 0.722 1.00 89.31 86 ALA A N 1
ATOM 697 C CA . ALA A 1 86 ? -11.845 -5.456 0.973 1.00 89.31 86 ALA A CA 1
ATOM 698 C C . ALA A 1 86 ? -10.686 -5.541 1.981 1.00 89.31 86 ALA A C 1
ATOM 700 O O . ALA A 1 86 ? -10.707 -6.369 2.895 1.00 89.31 86 ALA A O 1
ATOM 701 N N . VAL A 1 87 ? -9.691 -4.659 1.853 1.00 88.25 87 VAL A N 1
ATOM 702 C CA . VAL A 1 87 ? -8.553 -4.591 2.779 1.00 88.25 87 VAL A CA 1
ATOM 703 C C . VAL A 1 87 ? -8.997 -4.112 4.163 1.00 88.25 87 VAL A C 1
ATOM 705 O O . VAL A 1 87 ? -8.608 -4.717 5.160 1.00 88.25 87 VAL A O 1
ATOM 708 N N . GLY A 1 88 ? -9.864 -3.097 4.238 1.00 83.94 88 GLY A N 1
ATOM 709 C CA . GLY A 1 88 ? -10.446 -2.623 5.497 1.00 83.94 88 GLY A CA 1
ATOM 710 C C . GLY A 1 88 ? -11.159 -3.742 6.259 1.00 83.94 88 GLY A C 1
ATOM 711 O O . GLY A 1 88 ? -10.798 -4.028 7.399 1.00 83.94 88 GLY A O 1
ATOM 712 N N . LYS A 1 89 ? -12.067 -4.465 5.589 1.00 84.00 89 LYS A N 1
ATOM 713 C CA . LYS A 1 89 ? -12.764 -5.639 6.152 1.00 84.00 89 LYS A CA 1
ATOM 714 C C . LYS A 1 89 ? -11.805 -6.731 6.621 1.00 84.00 89 LYS A C 1
ATOM 716 O O . LYS A 1 89 ? -12.044 -7.384 7.633 1.00 84.00 89 LYS A O 1
ATOM 721 N N . THR A 1 90 ? -10.709 -6.937 5.891 1.00 87.31 90 THR A N 1
ATOM 722 C CA . THR A 1 90 ? -9.682 -7.914 6.280 1.00 87.31 90 THR A CA 1
ATOM 723 C C . THR A 1 90 ? -9.030 -7.513 7.604 1.00 87.31 90 THR A C 1
ATOM 725 O O . THR A 1 90 ? -8.852 -8.359 8.476 1.00 87.31 90 THR A O 1
ATOM 728 N N . TYR A 1 91 ? -8.713 -6.231 7.799 1.00 84.50 91 TYR A N 1
ATOM 729 C CA . TYR A 1 91 ? -8.156 -5.760 9.068 1.00 84.50 91 TYR A CA 1
ATOM 730 C C . TYR A 1 91 ? -9.161 -5.759 10.216 1.00 84.50 91 TYR A C 1
ATOM 732 O O . TYR A 1 91 ? -8.768 -6.060 11.341 1.00 84.50 91 TYR A O 1
ATOM 740 N N . GLU A 1 92 ? -10.435 -5.472 9.944 1.00 77.94 92 GLU A N 1
ATOM 741 C CA . GLU A 1 92 ? -11.515 -5.605 10.929 1.00 77.94 92 GLU A CA 1
ATOM 742 C C . GLU A 1 92 ? -11.618 -7.044 11.441 1.00 77.94 92 GLU A C 1
ATOM 744 O O . GLU A 1 92 ? -11.635 -7.262 12.652 1.00 77.94 92 GLU A O 1
ATOM 749 N N . LEU A 1 93 ? -11.584 -8.029 10.535 1.00 80.94 93 LEU A N 1
ATOM 750 C CA . LEU A 1 93 ? -11.611 -9.447 10.899 1.00 80.94 93 LEU A CA 1
ATOM 751 C C . LEU A 1 93 ? -10.417 -9.837 11.785 1.00 80.94 93 LEU A C 1
ATOM 753 O O . LEU A 1 93 ? -10.572 -10.595 12.736 1.00 80.94 93 LEU A O 1
ATOM 757 N N . ILE A 1 94 ? -9.226 -9.303 11.499 1.00 76.88 94 ILE A N 1
ATOM 758 C CA . ILE A 1 94 ? -8.011 -9.567 12.289 1.00 76.88 94 ILE A CA 1
ATOM 759 C C . ILE A 1 94 ? -8.058 -8.868 13.662 1.00 76.88 94 ILE A C 1
ATOM 761 O O . ILE A 1 94 ? -7.387 -9.292 14.608 1.00 76.88 94 ILE A O 1
ATOM 765 N N . GLN A 1 95 ? -8.830 -7.785 13.797 1.00 71.38 95 GLN A N 1
ATOM 766 C CA . GLN A 1 95 ? -8.909 -7.015 15.036 1.00 71.38 95 GLN A CA 1
ATOM 767 C C . GL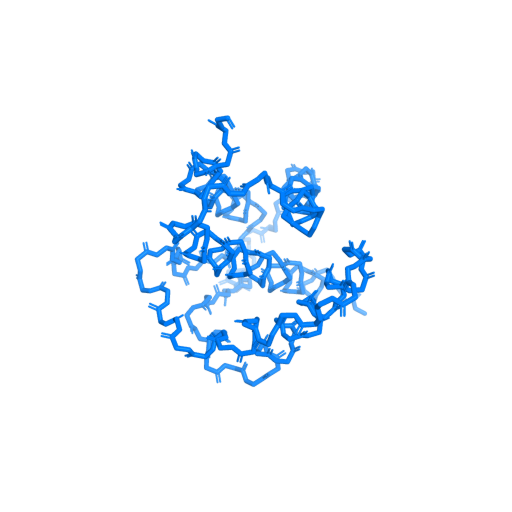N A 1 95 ? -9.634 -7.769 16.165 1.00 71.38 95 GLN A C 1
ATOM 769 O O . GLN A 1 95 ? -9.362 -7.471 17.330 1.00 71.38 95 GLN A O 1
ATOM 774 N N . ASP A 1 96 ? -10.449 -8.779 15.839 1.00 59.28 96 ASP A N 1
ATOM 775 C CA . ASP A 1 96 ? -11.129 -9.664 16.799 1.00 59.28 96 ASP A CA 1
ATOM 776 C C . ASP A 1 96 ? -11.904 -8.863 17.868 1.00 59.28 96 ASP A C 1
ATOM 778 O O . ASP A 1 96 ? -11.814 -9.101 19.073 1.00 59.28 96 ASP A O 1
ATOM 782 N N . THR A 1 97 ? -12.602 -7.814 17.420 1.00 54.03 97 THR A N 1
ATOM 783 C CA . THR A 1 97 ? -13.475 -6.981 18.254 1.00 54.03 97 THR A CA 1
ATOM 784 C C . THR A 1 97 ? -14.917 -7.115 17.782 1.00 54.03 97 THR A C 1
ATOM 786 O O . THR A 1 97 ? -15.215 -6.809 16.633 1.00 54.03 97 THR A O 1
ATOM 789 N N . ASP A 1 98 ? -15.790 -7.520 18.706 1.00 46.94 98 ASP A N 1
ATOM 790 C CA . ASP A 1 98 ? -17.249 -7.713 18.575 1.00 46.94 98 ASP A CA 1
ATOM 791 C C . ASP A 1 98 ? -18.016 -6.422 18.197 1.00 46.94 98 ASP A C 1
ATOM 793 O O . ASP A 1 98 ? -19.192 -6.431 17.846 1.00 46.94 98 ASP A O 1
ATOM 797 N N . GLU A 1 99 ? -17.332 -5.277 18.223 1.00 46.47 99 GLU A N 1
ATOM 798 C CA . GLU A 1 99 ? -17.838 -4.004 17.721 1.00 46.47 99 GLU A CA 1
ATOM 799 C C . GLU A 1 99 ? -17.379 -3.820 16.275 1.00 46.47 99 GLU A C 1
ATOM 801 O O . GLU A 1 99 ? -16.290 -3.310 15.999 1.00 46.47 99 GLU A O 1
ATOM 806 N N . MET A 1 100 ? -18.231 -4.239 15.340 1.00 44.59 100 MET A N 1
ATOM 807 C CA . MET A 1 100 ? -18.141 -3.868 13.932 1.00 44.59 100 MET A CA 1
ATOM 808 C C . MET A 1 100 ? -18.284 -2.344 13.831 1.00 44.59 100 MET A C 1
ATOM 810 O O . MET A 1 100 ? -19.388 -1.825 13.692 1.00 44.59 100 MET A O 1
ATOM 814 N N . THR A 1 101 ? -17.184 -1.601 13.980 1.00 46.78 101 THR A N 1
ATOM 815 C CA . THR A 1 101 ? -17.201 -0.146 13.815 1.00 46.78 101 THR A CA 1
ATOM 816 C C . THR A 1 101 ? -17.578 0.170 12.367 1.00 46.78 101 THR A C 1
ATOM 818 O O . THR A 1 101 ? -16.783 -0.120 11.475 1.00 46.78 101 THR A O 1
ATOM 821 N N . PRO A 1 102 ? -18.736 0.801 12.094 1.00 44.38 102 PRO A N 1
ATOM 822 C CA . PRO A 1 102 ? -19.194 1.106 10.731 1.00 44.38 102 PRO A CA 1
ATOM 823 C C . PRO A 1 102 ? -18.324 2.151 10.005 1.00 44.38 102 PRO A C 1
ATOM 825 O O . PRO A 1 102 ? -18.643 2.592 8.903 1.00 44.38 102 PRO A O 1
ATOM 828 N N . THR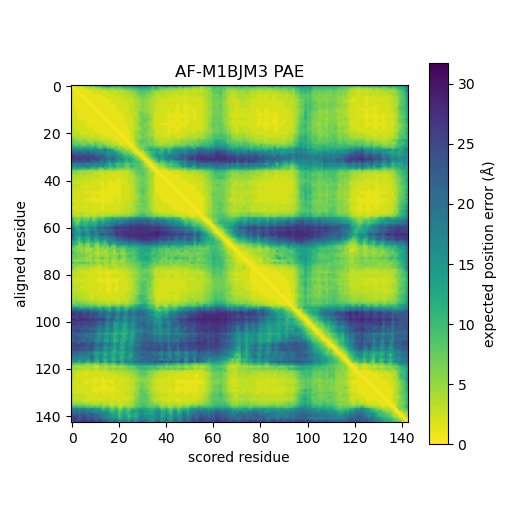 A 1 103 ? -17.246 2.603 10.641 1.00 51.94 103 THR A N 1
ATOM 829 C CA . THR A 1 103 ? -16.538 3.847 10.347 1.00 51.94 103 THR A CA 1
ATOM 830 C C . THR A 1 103 ? -15.562 3.741 9.176 1.00 51.94 103 THR A C 1
ATOM 832 O O . THR 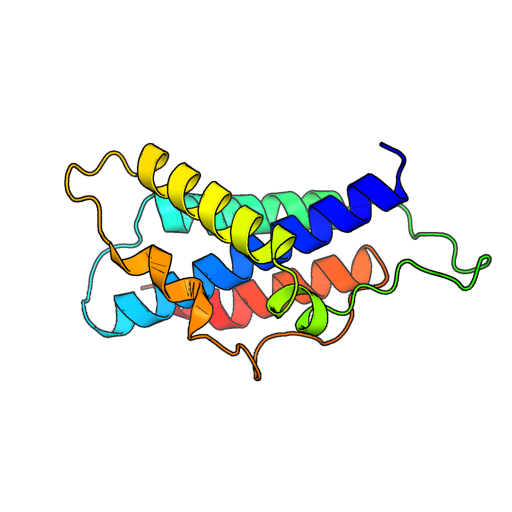A 1 103 ? -15.191 4.758 8.601 1.00 51.94 103 THR A O 1
ATOM 835 N N . LEU A 1 104 ? -15.168 2.531 8.767 1.00 49.94 104 LEU A N 1
ATOM 836 C CA . LEU A 1 104 ? -14.280 2.337 7.613 1.00 49.94 104 LEU A CA 1
ATOM 837 C C . LEU A 1 104 ? -14.998 2.476 6.261 1.00 49.94 104 LEU A C 1
ATOM 839 O O . LEU A 1 104 ? -14.351 2.664 5.234 1.00 49.94 104 LEU A O 1
ATOM 843 N N . LEU A 1 105 ? -16.336 2.428 6.246 1.00 47.97 105 LEU A N 1
ATOM 844 C CA . LEU A 1 105 ? -17.130 2.520 5.016 1.00 47.97 105 LEU A CA 1
ATOM 845 C C . LEU A 1 105 ? -17.166 3.944 4.422 1.00 47.97 105 LEU A C 1
ATOM 847 O O . LEU A 1 105 ? -17.541 4.110 3.266 1.00 47.97 105 LEU A O 1
ATOM 851 N N . GLN A 1 106 ? -16.746 4.965 5.178 1.00 53.56 106 GLN A N 1
ATOM 852 C CA . GLN A 1 106 ? -16.672 6.364 4.729 1.00 53.56 106 GLN A CA 1
ATOM 853 C C . GLN A 1 106 ? -15.325 6.726 4.075 1.00 53.56 106 GLN A C 1
ATOM 855 O O . GLN A 1 106 ? -14.947 7.894 4.018 1.00 53.56 106 GLN A O 1
ATOM 860 N N . CYS A 1 107 ? -14.595 5.750 3.517 1.00 50.47 107 CYS A N 1
ATOM 861 C CA . CYS A 1 107 ? -13.408 6.018 2.691 1.00 50.47 107 CYS A CA 1
ATOM 862 C C . CYS A 1 107 ? -13.688 6.933 1.479 1.00 50.47 107 CYS A C 1
ATOM 864 O O . CYS A 1 107 ? -12.744 7.421 0.864 1.00 50.47 107 CYS A O 1
ATOM 866 N N . THR A 1 108 ? -14.955 7.181 1.136 1.00 49.09 108 THR A N 1
ATOM 867 C CA . THR A 1 108 ? -15.375 8.029 0.014 1.00 49.09 108 THR A CA 1
ATOM 868 C C . THR A 1 108 ? -15.264 9.534 0.267 1.00 49.09 108 THR A C 1
ATOM 870 O O . THR A 1 108 ? -15.045 10.263 -0.694 1.00 49.09 108 THR A O 1
ATOM 873 N N . ASP A 1 109 ? -15.361 10.020 1.512 1.00 50.12 109 ASP A N 1
ATOM 874 C CA . ASP A 1 109 ? -15.359 11.477 1.782 1.00 50.12 109 ASP A CA 1
ATOM 875 C C . ASP A 1 109 ? -13.952 12.083 1.908 1.00 50.12 109 ASP A C 1
ATOM 877 O O . ASP A 1 109 ? -13.768 13.300 1.993 1.00 50.12 109 ASP A O 1
ATOM 881 N N . LEU A 1 110 ? -12.920 11.244 1.862 1.00 49.50 110 LEU A N 1
ATOM 882 C CA . LEU A 1 110 ? -11.537 11.663 2.004 1.00 49.50 110 LEU A CA 1
ATOM 883 C C . LEU A 1 110 ? -10.873 11.857 0.645 1.00 49.50 110 LEU A C 1
ATOM 885 O O . LEU A 1 110 ? -10.027 11.084 0.195 1.00 49.50 110 LEU A O 1
ATOM 889 N N . MET A 1 111 ? -11.211 12.977 0.018 1.00 49.06 111 MET A N 1
ATOM 890 C CA . MET A 1 111 ? -10.344 13.629 -0.956 1.00 49.06 111 MET A CA 1
ATOM 891 C C . MET A 1 111 ? -8.999 13.966 -0.279 1.00 49.06 111 MET A C 1
ATOM 893 O O . MET A 1 111 ? -8.782 15.078 0.204 1.00 49.06 111 MET A O 1
ATOM 897 N N . CYS A 1 112 ? -8.095 12.977 -0.236 1.00 50.31 112 CYS A N 1
ATOM 898 C CA . CYS A 1 112 ? -6.711 12.985 0.263 1.00 50.31 112 CYS A CA 1
ATOM 899 C C . CYS A 1 112 ? -5.799 13.925 -0.553 1.00 50.31 112 CYS A C 1
ATOM 901 O O . CYS A 1 112 ? -4.730 13.552 -1.037 1.00 50.31 112 CYS A O 1
ATOM 903 N N . THR A 1 113 ? -6.219 15.171 -0.741 1.00 50.38 113 THR A N 1
ATOM 904 C CA . THR A 1 113 ? -5.609 16.130 -1.669 1.00 50.38 113 THR A CA 1
ATOM 905 C C . THR A 1 113 ? -4.220 16.602 -1.236 1.00 50.38 113 THR A C 1
ATOM 907 O O . THR A 1 113 ? -3.431 16.999 -2.092 1.00 50.38 113 THR A O 1
ATOM 910 N N . SER A 1 114 ? -3.871 16.505 0.053 1.00 53.25 114 SER A N 1
ATOM 911 C CA . SER A 1 114 ? -2.574 16.964 0.579 1.00 53.25 114 SER A CA 1
ATOM 912 C C . SER A 1 114 ? -1.521 15.863 0.765 1.00 53.25 114 SER A C 1
ATOM 914 O O . SER A 1 114 ? -0.335 16.167 0.911 1.00 53.25 114 SER A O 1
ATOM 916 N N . PHE A 1 115 ? -1.918 14.586 0.749 1.00 52.94 115 PHE A N 1
ATOM 917 C CA . PHE A 1 115 ? -1.023 13.470 1.086 1.00 52.94 115 PHE A CA 1
ATOM 918 C C . PHE A 1 115 ? -0.474 12.714 -0.118 1.00 52.94 115 PHE A C 1
ATOM 920 O O . PHE A 1 115 ? 0.605 12.125 -0.045 1.00 52.94 115 PHE A O 1
ATOM 927 N N . VAL A 1 116 ? -1.204 12.727 -1.227 1.00 57.09 116 VAL A N 1
ATOM 928 C CA . VAL A 1 116 ? -0.925 11.842 -2.349 1.00 57.09 116 VAL A CA 1
ATOM 929 C C . VAL A 1 116 ? 0.109 12.489 -3.261 1.00 57.09 116 VAL A C 1
ATOM 931 O O . VAL A 1 116 ? -0.188 13.418 -4.018 1.00 57.09 116 VAL A O 1
ATOM 934 N N . ARG A 1 117 ? 1.342 11.973 -3.204 1.00 59.41 117 ARG A N 1
ATOM 935 C CA . ARG A 1 117 ? 2.318 12.152 -4.283 1.00 59.41 117 ARG A CA 1
ATOM 936 C C . ARG A 1 117 ? 1.611 11.761 -5.579 1.00 59.41 117 ARG A C 1
ATOM 938 O O . ARG A 1 117 ? 1.052 10.673 -5.662 1.00 59.41 117 ARG A O 1
ATOM 945 N N . SER A 1 118 ? 1.562 12.662 -6.555 1.00 63.75 118 SER A N 1
ATOM 946 C CA . SER A 1 118 ? 0.656 12.499 -7.697 1.00 63.75 118 SER A CA 1
ATOM 947 C C . SER A 1 118 ? 0.969 11.264 -8.536 1.00 63.75 118 SER A C 1
ATOM 949 O O . SER A 1 118 ? 0.079 10.764 -9.211 1.00 63.75 118 SER A O 1
ATOM 951 N N . GLN A 1 119 ? 2.216 10.779 -8.524 1.00 74.62 119 GLN A N 1
ATOM 952 C CA . GLN A 1 119 ? 2.673 9.760 -9.461 1.00 74.62 119 GLN A CA 1
ATOM 953 C C . GLN A 1 119 ? 3.697 8.810 -8.831 1.00 74.62 119 GLN A C 1
ATOM 955 O O . GLN A 1 119 ? 4.676 9.247 -8.222 1.00 74.62 119 GLN A O 1
ATOM 960 N N . VAL A 1 120 ? 3.501 7.508 -9.042 1.00 82.00 120 VAL A N 1
ATOM 961 C CA . VAL A 1 120 ? 4.486 6.456 -8.757 1.00 82.00 120 VAL A CA 1
ATOM 962 C C . VAL A 1 120 ? 4.843 5.786 -10.079 1.00 82.00 120 VAL A C 1
ATOM 964 O O . VAL A 1 120 ? 3.961 5.332 -10.800 1.00 82.00 120 VAL A O 1
ATOM 967 N N . GLN A 1 121 ? 6.135 5.775 -10.411 1.00 82.56 121 GLN A N 1
ATOM 968 C CA . GLN A 1 121 ? 6.645 5.302 -11.710 1.00 82.56 121 GLN A CA 1
ATOM 969 C C . GLN A 1 121 ? 7.733 4.229 -11.569 1.00 82.56 121 GLN A C 1
ATOM 971 O O . GLN A 1 121 ? 8.101 3.586 -12.548 1.00 82.56 121 GLN A O 1
ATOM 976 N N . SER A 1 122 ? 8.267 4.046 -10.360 1.00 85.94 122 SER A N 1
ATOM 977 C CA . SER A 1 122 ? 9.362 3.123 -10.078 1.00 85.94 122 SER A CA 1
ATOM 978 C C . SER A 1 122 ? 9.298 2.611 -8.639 1.00 85.94 122 SER A C 1
ATOM 980 O O . SER A 1 122 ? 8.571 3.157 -7.799 1.00 85.94 122 SER A O 1
ATOM 982 N N . SER A 1 123 ? 10.083 1.574 -8.349 1.00 88.88 123 SER A N 1
ATOM 983 C CA . SER A 1 123 ? 10.308 1.054 -6.998 1.00 88.88 123 SER A CA 1
ATOM 984 C C . SER A 1 123 ? 10.765 2.142 -6.029 1.00 88.88 123 SER A C 1
ATOM 986 O O . SER A 1 123 ? 1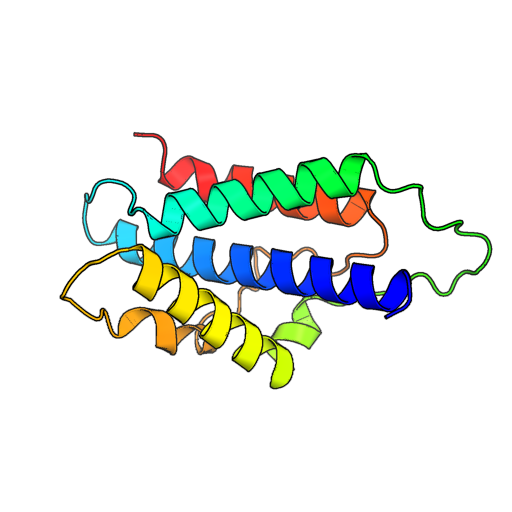0.266 2.219 -4.910 1.00 88.88 123 SER A O 1
ATOM 988 N N . GLU A 1 124 ? 11.646 3.039 -6.465 1.00 89.12 124 GLU A N 1
ATOM 989 C CA . GLU A 1 124 ? 12.175 4.134 -5.645 1.00 89.12 124 GLU A CA 1
ATOM 990 C C . GLU A 1 124 ? 11.081 5.161 -5.332 1.00 89.12 124 GLU A C 1
ATOM 992 O O . GLU A 1 124 ? 10.983 5.654 -4.206 1.00 89.12 124 GLU A O 1
ATOM 997 N N . HIS A 1 125 ? 10.210 5.455 -6.304 1.00 88.00 125 HIS A N 1
ATOM 998 C CA . HIS A 1 125 ? 9.056 6.324 -6.076 1.00 88.00 125 HIS A CA 1
ATOM 999 C C . HIS A 1 125 ? 8.068 5.710 -5.081 1.00 88.00 125 HIS A C 1
ATOM 1001 O O . HIS A 1 125 ? 7.525 6.447 -4.257 1.00 88.00 125 HIS A O 1
ATOM 1007 N N . LEU A 1 126 ? 7.862 4.388 -5.134 1.00 90.44 126 LEU A N 1
ATOM 1008 C CA . LEU A 1 126 ? 7.015 3.664 -4.187 1.00 90.44 126 LEU A CA 1
ATOM 1009 C C . LEU A 1 126 ? 7.604 3.685 -2.769 1.00 90.44 126 LEU A C 1
ATOM 1011 O O . LEU A 1 126 ? 6.876 3.961 -1.819 1.00 90.44 126 LEU A O 1
ATOM 1015 N N . VAL A 1 127 ? 8.911 3.448 -2.619 1.00 91.38 127 VAL A N 1
ATOM 1016 C CA . VAL A 1 127 ? 9.600 3.534 -1.318 1.00 91.38 127 VAL A CA 1
ATOM 1017 C C . VAL A 1 127 ? 9.418 4.920 -0.708 1.00 91.38 127 VAL A C 1
ATOM 1019 O O . VAL A 1 127 ? 8.955 5.031 0.422 1.00 91.38 127 VAL A O 1
ATOM 1022 N N . ALA A 1 128 ? 9.702 5.972 -1.478 1.00 90.00 128 ALA A N 1
ATOM 1023 C CA . ALA A 1 128 ? 9.553 7.346 -1.013 1.00 90.00 128 ALA A CA 1
ATOM 1024 C C . ALA A 1 128 ? 8.094 7.704 -0.675 1.00 90.00 128 ALA A C 1
ATOM 1026 O O . ALA A 1 128 ? 7.846 8.398 0.304 1.00 90.00 128 ALA A O 1
ATOM 1027 N N . PHE A 1 129 ? 7.122 7.196 -1.440 1.00 88.88 129 PHE A N 1
ATOM 1028 C CA . PHE A 1 129 ? 5.703 7.359 -1.119 1.00 88.88 129 PHE A CA 1
ATOM 1029 C C . PHE A 1 129 ? 5.343 6.742 0.245 1.00 88.88 129 PHE A C 1
ATOM 1031 O O . PHE A 1 129 ? 4.633 7.369 1.032 1.00 88.88 129 PHE A O 1
ATOM 1038 N N . ILE A 1 130 ? 5.848 5.541 0.544 1.00 91.19 130 ILE A N 1
ATOM 1039 C CA . ILE A 1 130 ? 5.604 4.872 1.829 1.00 91.19 130 ILE A CA 1
ATOM 1040 C C . ILE A 1 130 ? 6.318 5.601 2.973 1.00 91.19 130 ILE A C 1
ATOM 1042 O O . ILE A 1 130 ? 5.709 5.818 4.019 1.00 91.19 130 ILE A O 1
ATOM 1046 N N . ASP A 1 131 ? 7.570 6.017 2.773 1.00 90.31 131 ASP A N 1
ATOM 1047 C CA . ASP A 1 131 ? 8.336 6.775 3.771 1.00 90.31 131 ASP A CA 1
ATOM 1048 C C . ASP A 1 131 ? 7.646 8.094 4.138 1.00 90.31 131 ASP A C 1
ATOM 1050 O O . ASP A 1 131 ? 7.512 8.418 5.323 1.00 90.31 131 ASP A O 1
ATOM 1054 N N . ASP A 1 132 ? 7.125 8.818 3.143 1.00 86.81 132 ASP A N 1
ATOM 1055 C CA . ASP A 1 132 ? 6.348 10.039 3.357 1.00 86.81 132 ASP A CA 1
ATOM 1056 C C . ASP A 1 132 ? 5.069 9.758 4.161 1.00 86.81 132 ASP A C 1
ATOM 1058 O O . ASP A 1 132 ? 4.737 10.505 5.087 1.00 86.81 132 ASP A O 1
ATOM 1062 N N . ALA A 1 133 ? 4.346 8.684 3.826 1.00 84.81 133 ALA A N 1
ATOM 1063 C CA . ALA A 1 133 ? 3.114 8.307 4.513 1.00 84.81 133 ALA A CA 1
ATOM 1064 C C . ALA A 1 133 ? 3.371 7.918 5.977 1.00 84.81 133 ALA A C 1
ATOM 1066 O O . ALA A 1 133 ? 2.701 8.435 6.873 1.00 84.81 133 ALA A O 1
ATOM 1067 N N . LEU A 1 134 ? 4.365 7.063 6.236 1.00 85.88 134 LEU A N 1
ATOM 1068 C CA . LEU A 1 134 ? 4.730 6.631 7.586 1.00 85.88 134 LEU A CA 1
ATOM 1069 C C . LEU A 1 134 ? 5.292 7.781 8.425 1.00 85.88 134 LEU A C 1
ATOM 1071 O O . LEU A 1 134 ? 4.977 7.873 9.605 1.00 85.88 134 LEU A O 1
ATOM 1075 N N . THR A 1 135 ? 6.055 8.705 7.841 1.00 84.88 135 THR A N 1
ATOM 1076 C CA . THR A 1 135 ? 6.565 9.874 8.578 1.00 84.88 135 THR A CA 1
ATOM 1077 C C . THR A 1 135 ? 5.429 10.798 9.008 1.00 84.88 135 THR A C 1
ATOM 1079 O O . THR A 1 135 ? 5.357 11.225 10.160 1.00 84.88 135 THR A O 1
ATOM 1082 N N . LYS A 1 136 ? 4.512 11.099 8.086 1.00 80.44 136 LYS A N 1
ATOM 1083 C CA . LYS A 1 136 ? 3.426 12.052 8.327 1.00 80.44 136 LYS A CA 1
ATOM 1084 C C . LYS A 1 136 ? 2.289 11.473 9.180 1.00 80.44 136 LYS A C 1
ATOM 1086 O O . LYS A 1 136 ? 1.671 12.221 9.930 1.00 80.44 136 LYS A O 1
ATOM 1091 N N . LEU A 1 137 ? 2.001 10.172 9.069 1.00 73.94 137 LEU A N 1
ATOM 1092 C CA . LEU A 1 137 ? 0.899 9.511 9.787 1.00 73.94 137 LEU A CA 1
ATOM 1093 C C . LEU A 1 137 ? 1.378 8.699 10.994 1.00 73.94 137 LEU A C 1
ATOM 1095 O O . LEU A 1 137 ? 0.680 8.637 11.999 1.00 73.94 137 LEU A O 1
ATOM 1099 N N . GLY A 1 138 ? 2.578 8.116 10.945 1.00 62.69 138 GLY A N 1
ATOM 1100 C CA . GLY A 1 138 ? 3.159 7.317 12.033 1.00 62.69 138 GLY A CA 1
ATOM 1101 C C . GLY A 1 138 ? 3.431 8.123 13.304 1.00 62.69 138 GLY A C 1
ATOM 1102 O O . GLY A 1 138 ? 3.266 7.608 14.410 1.00 62.69 138 GLY A O 1
ATOM 1103 N N . GLY A 1 139 ? 3.729 9.422 13.172 1.00 58.44 139 GLY A N 1
ATOM 1104 C CA . GLY A 1 139 ? 3.844 10.340 14.310 1.00 58.44 139 GLY A CA 1
ATOM 1105 C C . GLY A 1 139 ? 2.570 10.452 15.166 1.00 58.44 139 GLY A C 1
ATOM 1106 O O . GLY A 1 139 ? 2.664 10.785 16.345 1.00 58.44 139 GLY A O 1
ATOM 1107 N N . ALA A 1 140 ? 1.390 10.112 14.629 1.00 52.59 140 ALA A N 1
ATOM 1108 C CA . ALA A 1 140 ? 0.120 10.112 15.368 1.00 52.59 140 ALA A CA 1
ATOM 1109 C C . ALA A 1 140 ? -0.052 8.898 16.312 1.00 52.59 140 ALA A C 1
ATOM 1111 O O . ALA A 1 140 ? -0.994 8.831 17.116 1.00 52.59 140 ALA A O 1
ATOM 1112 N N . PHE A 1 141 ? 0.845 7.910 16.229 1.00 49.56 141 PHE A N 1
ATOM 1113 C CA . PHE A 1 141 ? 0.694 6.624 16.915 1.00 49.56 141 PHE A CA 1
ATOM 1114 C C . PHE A 1 141 ? 1.805 6.298 17.919 1.00 49.56 141 PHE A C 1
ATOM 1116 O O . PHE A 1 141 ? 1.615 5.393 18.728 1.00 49.56 141 PHE A O 1
ATOM 1123 N N . SER A 1 142 ? 2.885 7.081 17.942 1.00 43.31 142 SER A N 1
ATOM 1124 C CA . SER A 1 142 ? 3.973 6.985 18.922 1.00 43.31 142 SER A CA 1
ATOM 1125 C C . SER A 1 142 ? 3.729 7.903 20.127 1.00 43.31 142 SER A C 1
ATOM 1127 O O . SER A 1 142 ? 4.324 8.977 20.217 1.00 43.31 142 SER A O 1
ATOM 1129 N N . ARG A 1 143 ? 2.843 7.504 21.045 1.00 34.81 143 ARG A N 1
ATOM 1130 C CA . ARG A 1 143 ? 2.794 8.010 22.430 1.00 34.81 143 ARG A CA 1
ATOM 1131 C C . ARG A 1 143 ? 2.364 6.907 23.381 1.00 34.81 143 ARG A C 1
ATOM 1133 O O . ARG A 1 143 ? 1.359 6.233 23.060 1.00 34.81 143 ARG A O 1
#

Foldseek 3Di:
DDPLVVVVVLLLLLLLLLLLLVLVLVVCVVDVDADFPLNVVSLVSLVVSLVVLVPDDKPPCPVVPQPKDFVLVLLVPPVSLVSSVVSVVVSVVVRPDPDPPPRSNVSNVDPVVPLDPRTDRTSVSSNVSSVSSCVVRVVSNDD

Organism: Solanum tuberosum (NCBI:txid4113)

Solvent-accessible surface area (backbone atoms only — not comparable to full-atom values): 8508 Å² total; per-residue (Å²): 129,55,73,64,56,49,48,54,49,50,53,52,52,49,48,35,40,52,53,51,52,51,55,54,55,59,61,42,77,79,46,100,66,78,85,51,63,37,56,55,50,42,54,50,50,46,54,50,51,35,59,50,28,73,69,47,75,76,73,69,71,84,59,82,73,54,65,73,42,46,54,66,61,42,76,75,31,66,73,46,52,52,47,37,53,54,53,50,52,52,34,52,64,72,44,74,54,96,69,79,69,76,70,73,77,59,67,78,79,62,78,60,78,88,74,59,69,59,64,37,56,44,42,67,44,47,32,52,51,48,53,53,47,47,58,72,54,46,65,81,65,75,123

pLDDT: mean 74.11, std 16.63, range [34.81, 96.19]

Radius of gyration: 15.42 Å; Cα contacts (8 Å, |Δi|>4): 124; chains: 1; bounding box: 35×29×46 Å

Mean predicted aligned error: 9.31 Å

Secondary structure (DSSP, 8-state):
--HHHHHHHHHHHHHHHHHHHHHHHHHHTTS-PPPPHHHHHHHHHHHHHHHHHHHSPP--TTSS----EEHHHHHH-HHHHHHHHHHHHHHHHHHT-S---GGGGGTTS---TTT--SEE-SHHHHHHHHHHHHHHHHTTT--

Sequence (143 aa):
MNFYDFFIFIVRFAFANVVLLHTFAQVKNETSRKPSKALQHICFNLESIRSTAVKMKPINTGDRQGVLLDLRKNLEDHSFIELCVAVGKTYELIQDTDEMTPTLLQCTDLMCTSFVRSQVQSSEHLVAFIDDALTKLGGAFSR